Protein AF-A0AAU9KIB4-F1 (afdb_monomer)

Nearest PDB structures (foldseek):
  7nlg-assembly2_C-2  TM=7.609E-01  e=3.124E-01  Saccharomyces cerevisiae
  7nli-assembly1_B  TM=7.569E-01  e=7.162E-01  Saccharomyces cerevisiae
  1wfd-assembly1_A  TM=2.472E-01  e=8.630E+00  Mus musculus

pLDDT: mean 73.51, std 23.48, range [34.5, 97.62]

Structure (mmCIF, N/CA/C/O backbone):
data_AF-A0AAU9KIB4-F1
#
_entry.id   AF-A0AAU9KIB4-F1
#
loop_
_atom_site.group_PDB
_atom_site.id
_atom_site.type_symbol
_atom_site.label_atom_id
_atom_site.label_alt_id
_atom_site.label_comp_id
_atom_site.label_asym_id
_atom_site.label_entity_id
_atom_site.label_seq_id
_atom_site.pdbx_PDB_ins_code
_atom_site.Cartn_x
_atom_site.Cartn_y
_atom_site.Cartn_z
_atom_site.occupancy
_atom_site.B_iso_or_equiv
_atom_site.auth_seq_id
_atom_site.auth_comp_id
_atom_site.auth_asym_id
_atom_site.auth_atom_id
_atom_site.pdbx_PDB_model_num
ATOM 1 N N . MET A 1 1 ? -9.763 5.850 -7.135 1.00 80.50 1 MET A N 1
ATOM 2 C CA . MET A 1 1 ? -8.671 4.964 -7.581 1.00 80.50 1 MET A CA 1
ATOM 3 C C . MET A 1 1 ? -7.498 5.840 -7.975 1.00 80.50 1 MET A C 1
ATOM 5 O O . MET A 1 1 ? -7.718 7.029 -8.172 1.00 80.50 1 MET A O 1
ATOM 9 N N . MET A 1 2 ? -6.292 5.285 -7.977 1.00 90.31 2 MET A N 1
ATOM 10 C CA . MET A 1 2 ? -5.065 5.960 -8.397 1.00 90.31 2 MET A CA 1
ATOM 11 C C . MET A 1 2 ? -4.990 5.992 -9.928 1.00 90.31 2 MET A C 1
ATOM 13 O O . MET A 1 2 ? -5.272 4.969 -10.556 1.00 90.31 2 MET A O 1
ATOM 17 N N . ASP A 1 3 ? -4.593 7.115 -10.522 1.00 88.38 3 ASP A N 1
ATOM 18 C CA . ASP A 1 3 ? -4.413 7.250 -11.971 1.00 88.38 3 ASP A CA 1
ATOM 19 C C . ASP A 1 3 ? -2.975 6.904 -12.405 1.00 88.38 3 ASP A C 1
ATOM 21 O O . ASP A 1 3 ? -2.044 6.822 -11.599 1.00 88.38 3 ASP A O 1
ATOM 25 N N . GLU A 1 4 ? -2.777 6.658 -13.703 1.00 82.12 4 GLU A N 1
ATOM 26 C CA . GLU A 1 4 ? -1.448 6.363 -14.243 1.00 82.12 4 GLU A CA 1
ATOM 27 C C . GLU A 1 4 ? -0.529 7.591 -14.133 1.00 82.12 4 GLU A C 1
ATOM 29 O O . GLU A 1 4 ? -0.822 8.659 -14.669 1.00 82.12 4 GLU A O 1
ATOM 34 N N . GLY A 1 5 ? 0.608 7.424 -13.452 1.00 82.25 5 GLY A N 1
ATOM 35 C CA . GLY A 1 5 ? 1.578 8.496 -13.208 1.00 82.25 5 GLY A CA 1
ATOM 36 C C . GLY A 1 5 ? 1.407 9.220 -11.871 1.00 82.25 5 GLY A C 1
ATOM 37 O O . GLY A 1 5 ? 2.264 10.039 -11.533 1.00 82.25 5 GLY A O 1
ATOM 38 N N . ASP A 1 6 ? 0.369 8.895 -11.095 1.00 89.31 6 ASP A N 1
ATOM 39 C CA . ASP A 1 6 ? 0.255 9.355 -9.713 1.00 89.31 6 ASP A CA 1
ATOM 40 C C . ASP A 1 6 ? 1.434 8.851 -8.866 1.00 89.31 6 ASP A C 1
ATOM 42 O O . ASP A 1 6 ? 2.035 7.803 -9.125 1.00 89.31 6 ASP A O 1
ATOM 46 N N . ASP A 1 7 ? 1.765 9.591 -7.810 1.00 92.81 7 ASP A N 1
ATOM 47 C CA . ASP A 1 7 ? 2.782 9.147 -6.865 1.00 92.81 7 ASP A CA 1
ATOM 48 C C . ASP A 1 7 ? 2.208 8.087 -5.913 1.00 92.81 7 ASP A C 1
ATOM 50 O O . ASP A 1 7 ? 1.302 8.353 -5.118 1.00 92.81 7 ASP A O 1
ATOM 54 N N . VAL A 1 8 ? 2.768 6.876 -5.983 1.00 94.25 8 VAL A N 1
ATOM 55 C CA . VAL A 1 8 ? 2.343 5.731 -5.163 1.00 94.25 8 VAL A CA 1
ATOM 56 C C . VAL A 1 8 ? 2.412 6.047 -3.670 1.00 94.25 8 VAL A C 1
ATOM 58 O O . VAL A 1 8 ? 1.503 5.682 -2.926 1.00 94.25 8 VAL A O 1
ATOM 61 N N . LEU A 1 9 ? 3.464 6.735 -3.217 1.00 95.06 9 LEU A N 1
ATOM 62 C CA . LEU A 1 9 ? 3.636 7.056 -1.801 1.00 95.06 9 LEU A CA 1
ATOM 63 C C . LEU A 1 9 ? 2.564 8.046 -1.325 1.00 95.06 9 LEU A C 1
ATOM 65 O O . LEU A 1 9 ? 1.966 7.842 -0.269 1.00 95.06 9 LEU A O 1
ATOM 69 N N . ALA A 1 10 ? 2.277 9.085 -2.110 1.00 95.50 10 ALA A N 1
ATOM 70 C CA . ALA A 1 10 ? 1.194 10.021 -1.826 1.00 95.50 10 ALA A CA 1
ATOM 71 C C . ALA A 1 10 ? -0.170 9.316 -1.743 1.00 95.50 10 ALA A C 1
ATOM 73 O O . ALA A 1 10 ? -0.962 9.611 -0.846 1.00 95.50 10 ALA A O 1
ATOM 74 N N . HIS A 1 11 ? -0.433 8.357 -2.635 1.00 96.19 11 HIS A N 1
ATOM 75 C CA . HIS A 1 11 ? -1.673 7.579 -2.624 1.00 96.19 11 HIS A CA 1
ATOM 76 C C . HIS A 1 11 ? -1.792 6.662 -1.395 1.00 96.19 11 HIS A C 1
ATOM 78 O O . HIS A 1 11 ? -2.843 6.636 -0.751 1.00 96.19 11 HIS A O 1
ATOM 84 N N . ILE A 1 12 ? -0.708 5.981 -1.006 1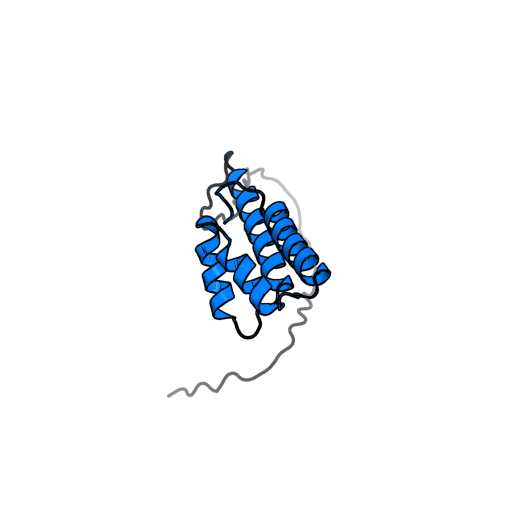.00 95.81 12 ILE A N 1
ATOM 85 C CA . ILE A 1 12 ? -0.651 5.174 0.227 1.00 95.81 12 ILE A CA 1
ATOM 86 C C . ILE A 1 12 ? -0.955 6.046 1.449 1.00 95.81 12 ILE A C 1
ATOM 88 O O . ILE A 1 12 ? -1.843 5.713 2.233 1.00 95.81 12 ILE A O 1
ATOM 92 N N . ASN A 1 13 ? -0.276 7.191 1.572 1.00 96.31 13 ASN A N 1
ATOM 93 C CA . ASN A 1 13 ? -0.488 8.117 2.684 1.00 96.31 13 ASN A CA 1
ATOM 94 C C . ASN A 1 13 ? -1.936 8.615 2.729 1.00 96.31 13 ASN A C 1
ATOM 96 O O . ASN A 1 13 ? -2.535 8.665 3.796 1.00 96.31 13 ASN A O 1
ATOM 100 N N . LYS A 1 14 ? -2.537 8.929 1.574 1.00 96.25 14 LYS A N 1
ATOM 101 C CA . LYS A 1 14 ? -3.945 9.342 1.500 1.00 96.25 14 LYS A CA 1
ATOM 102 C C . LYS A 1 14 ? -4.879 8.273 2.069 1.00 96.25 14 LYS A C 1
ATOM 104 O O . LYS A 1 14 ? -5.787 8.610 2.822 1.00 96.25 14 LYS A O 1
ATOM 109 N N . ILE A 1 15 ? -4.674 7.006 1.715 1.00 95.88 15 ILE A N 1
ATOM 110 C CA . ILE A 1 15 ? -5.492 5.896 2.222 1.00 95.88 15 ILE A CA 1
ATOM 111 C C . ILE A 1 15 ? -5.283 5.699 3.729 1.00 95.88 15 ILE A C 1
ATOM 113 O O . ILE A 1 15 ? -6.262 5.537 4.455 1.00 95.88 15 ILE A O 1
ATOM 117 N N . GLN A 1 16 ? -4.044 5.792 4.215 1.00 95.06 16 GLN A N 1
ATOM 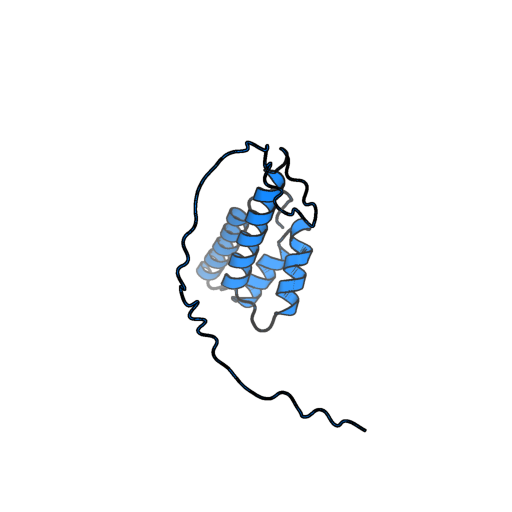118 C CA . GLN A 1 16 ? -3.740 5.709 5.647 1.00 95.06 16 GLN A CA 1
ATOM 119 C C . GLN A 1 16 ? -4.390 6.850 6.439 1.00 95.06 16 GLN A C 1
ATOM 121 O O . GLN A 1 16 ? -5.068 6.597 7.429 1.00 95.06 16 GLN A O 1
ATOM 126 N N . THR A 1 17 ? -4.287 8.092 5.963 1.00 96.75 17 THR A N 1
ATOM 127 C CA . THR A 1 17 ? -4.944 9.245 6.594 1.00 96.75 17 THR A CA 1
ATOM 128 C C . THR A 1 17 ? -6.466 9.095 6.624 1.00 96.75 17 THR A C 1
ATOM 130 O O . THR A 1 17 ? -7.099 9.495 7.597 1.00 96.75 17 THR A O 1
ATOM 133 N N . LEU A 1 18 ? -7.085 8.509 5.592 1.00 96.44 18 LEU A N 1
ATOM 134 C CA . LEU A 1 18 ? -8.523 8.221 5.620 1.00 96.44 18 LEU A CA 1
ATOM 135 C C . LEU A 1 18 ? -8.871 7.184 6.697 1.00 96.44 18 LEU A C 1
ATOM 137 O O . LEU A 1 18 ? -9.867 7.358 7.395 1.00 96.44 18 LEU A O 1
ATOM 141 N N . ALA A 1 19 ? -8.050 6.145 6.868 1.00 96.38 19 ALA A N 1
ATOM 142 C CA . ALA A 1 19 ? -8.235 5.170 7.941 1.00 96.38 19 ALA A CA 1
ATOM 143 C C . ALA A 1 19 ? -8.096 5.815 9.333 1.00 96.38 19 ALA A C 1
ATOM 145 O O . ALA A 1 19 ? -8.926 5.565 10.202 1.00 96.38 19 ALA A O 1
ATOM 146 N N . GLU A 1 20 ? -7.121 6.708 9.524 1.00 96.69 20 GLU A N 1
ATOM 147 C CA . GLU A 1 20 ? -6.949 7.479 10.768 1.00 96.69 20 GLU A CA 1
ATOM 148 C C . GLU A 1 20 ? -8.144 8.402 11.054 1.00 96.69 20 GLU A C 1
ATOM 150 O O . GLU A 1 20 ? -8.601 8.516 12.190 1.00 96.69 20 GLU A O 1
ATOM 155 N N . GLN A 1 21 ? -8.691 9.058 10.026 1.00 97.62 21 GLN A N 1
ATOM 156 C CA . GLN A 1 21 ? -9.887 9.895 10.171 1.00 97.62 21 GLN A CA 1
ATOM 157 C C . GLN A 1 21 ? -11.119 9.076 10.564 1.00 97.62 21 GLN A C 1
ATOM 159 O O . GLN A 1 21 ? -11.946 9.550 11.344 1.00 97.62 21 GLN A O 1
ATOM 164 N N . LEU A 1 22 ? -11.244 7.859 10.031 1.00 96.81 22 LEU A N 1
ATOM 165 C CA . LEU A 1 22 ? -12.311 6.928 10.383 1.00 96.81 22 LEU A CA 1
ATOM 166 C C . LEU A 1 22 ? -12.155 6.407 11.820 1.00 96.81 22 LEU A C 1
ATOM 168 O O . LEU A 1 22 ? -13.134 6.361 12.566 1.00 96.81 22 LEU A O 1
ATOM 172 N N . ASP A 1 23 ? -10.927 6.126 12.252 1.00 96.19 23 ASP A N 1
ATOM 173 C CA . ASP A 1 23 ? -10.626 5.793 13.647 1.00 96.19 23 ASP A CA 1
ATOM 174 C C . ASP A 1 23 ? -11.001 6.941 14.604 1.00 96.19 23 ASP A C 1
ATOM 176 O O . ASP A 1 23 ? -11.676 6.727 15.614 1.00 96.19 23 ASP A O 1
ATOM 180 N N . ALA A 1 24 ? -10.700 8.191 14.231 1.00 96.88 24 ALA A N 1
ATOM 181 C CA . ALA A 1 24 ? -11.036 9.375 15.027 1.00 96.88 24 ALA A CA 1
ATOM 182 C C . ALA A 1 24 ? -12.549 9.571 15.254 1.00 96.88 24 ALA A C 1
ATOM 184 O O . ALA A 1 24 ? -12.950 10.172 16.254 1.00 96.88 24 ALA A O 1
ATOM 185 N N . VAL A 1 25 ? -13.402 9.051 14.362 1.00 97.44 25 VAL A N 1
ATOM 186 C CA . VAL A 1 25 ? -14.870 9.052 14.518 1.00 97.44 25 VAL A CA 1
ATOM 187 C C . VAL A 1 25 ? -15.414 7.732 15.079 1.00 97.44 25 VAL A C 1
ATOM 189 O O . VAL A 1 25 ? -16.614 7.475 14.995 1.00 97.44 25 VAL A O 1
ATOM 192 N N . SER A 1 26 ? -14.551 6.913 15.696 1.00 93.88 26 SER A N 1
ATOM 193 C CA . SER A 1 26 ? -14.888 5.602 16.276 1.00 93.88 26 SER A CA 1
ATOM 194 C C . SER A 1 26 ? -15.412 4.583 15.255 1.00 93.88 26 SER A C 1
ATOM 196 O O . SER A 1 26 ? -16.222 3.719 15.593 1.00 93.88 26 SER A O 1
ATOM 198 N N . ALA A 1 27 ? -14.943 4.670 14.010 1.00 96.25 27 ALA A N 1
ATOM 199 C CA . ALA A 1 27 ? -15.231 3.725 12.936 1.00 96.25 27 ALA A CA 1
ATOM 200 C C . ALA A 1 27 ? -13.925 3.121 12.378 1.00 96.25 27 ALA 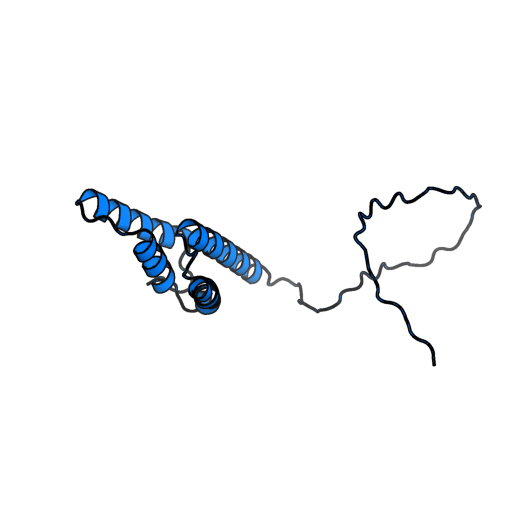A C 1
ATOM 202 O O . ALA A 1 27 ? -13.624 3.320 11.203 1.00 96.25 27 ALA A O 1
ATOM 203 N N . PRO A 1 28 ? -13.121 2.413 13.196 1.00 94.38 28 PRO A N 1
ATOM 204 C CA . PRO A 1 28 ? -11.828 1.894 12.761 1.00 94.38 28 PRO A CA 1
ATOM 205 C C . PRO A 1 28 ? -11.975 0.931 11.579 1.00 94.38 28 PRO A C 1
ATOM 207 O O . PRO A 1 28 ? -12.883 0.098 11.542 1.00 94.38 28 PRO A O 1
ATOM 210 N N . VAL A 1 29 ? -11.046 1.032 10.630 1.00 95.88 29 VAL A N 1
ATOM 211 C CA . VAL A 1 29 ? -10.926 0.100 9.502 1.00 95.88 29 VAL A CA 1
ATOM 212 C C . VAL A 1 29 ? -10.023 -1.052 9.930 1.00 95.88 29 VAL A C 1
ATOM 214 O O . VAL A 1 29 ? -8.975 -0.819 10.534 1.00 95.88 29 VAL A O 1
ATOM 217 N N . SER A 1 30 ? -10.424 -2.292 9.643 1.00 94.56 30 SER A N 1
ATOM 218 C CA . SER A 1 30 ? -9.571 -3.448 9.924 1.00 94.56 30 SER A CA 1
ATOM 219 C C . SER A 1 30 ? -8.313 -3.416 9.048 1.00 94.56 30 SER A C 1
ATOM 221 O O . SER A 1 30 ? -8.316 -2.839 7.959 1.00 94.56 30 SER A O 1
ATOM 223 N N . GLU A 1 31 ? -7.221 -4.026 9.513 1.00 92.44 31 GLU A N 1
ATOM 224 C CA . GLU A 1 31 ? -5.982 -4.074 8.728 1.00 92.44 31 GLU A CA 1
ATOM 225 C C . GLU A 1 31 ? -6.195 -4.789 7.383 1.00 92.44 31 GLU A C 1
ATOM 227 O O . GLU A 1 31 ? -5.729 -4.308 6.349 1.00 92.44 31 GLU A O 1
ATOM 232 N N . ASP A 1 32 ? -6.962 -5.880 7.389 1.00 92.31 32 ASP A N 1
ATOM 233 C CA . ASP A 1 32 ? -7.299 -6.650 6.191 1.00 92.31 32 ASP A CA 1
ATOM 234 C C . ASP A 1 32 ? -8.094 -5.796 5.196 1.00 92.31 32 ASP A C 1
ATOM 236 O O . ASP A 1 32 ? -7.736 -5.710 4.020 1.00 92.31 32 ASP A O 1
ATOM 240 N N . ASP A 1 33 ? -9.129 -5.090 5.666 1.00 93.19 33 ASP A N 1
ATOM 241 C CA . ASP A 1 33 ? -9.935 -4.207 4.817 1.00 93.19 33 ASP A CA 1
ATOM 242 C C . ASP A 1 33 ? -9.103 -3.050 4.262 1.00 93.19 33 ASP A C 1
ATOM 244 O O . ASP A 1 33 ? -9.303 -2.631 3.119 1.00 93.19 33 ASP A O 1
ATOM 248 N N . LEU A 1 34 ? -8.149 -2.534 5.041 1.00 94.44 34 LEU A N 1
ATOM 249 C CA . LEU A 1 34 ? -7.239 -1.484 4.596 1.00 94.44 34 LEU A CA 1
ATOM 250 C C . LEU A 1 34 ? -6.287 -1.996 3.510 1.00 94.44 34 LEU A C 1
ATOM 252 O O . LEU A 1 34 ? -6.099 -1.321 2.495 1.00 94.44 34 LEU A O 1
ATOM 256 N N . ALA A 1 35 ? -5.732 -3.198 3.678 1.00 93.31 35 ALA A N 1
ATOM 257 C CA . ALA A 1 35 ? -4.885 -3.846 2.684 1.00 93.31 35 ALA A CA 1
ATOM 258 C C . ALA A 1 35 ? -5.658 -4.137 1.387 1.00 93.31 35 ALA A C 1
ATOM 260 O O . ALA A 1 35 ? -5.172 -3.821 0.297 1.00 93.31 35 ALA A O 1
ATOM 261 N N . ILE A 1 36 ? -6.883 -4.661 1.494 1.00 92.69 36 ILE A N 1
ATOM 262 C CA . ILE A 1 36 ? -7.779 -4.914 0.356 1.00 92.69 36 ILE A CA 1
ATOM 263 C C . ILE A 1 36 ? -8.138 -3.600 -0.345 1.00 92.69 36 ILE A C 1
ATOM 265 O O . ILE A 1 36 ? -8.051 -3.507 -1.571 1.00 92.69 36 ILE A O 1
ATOM 269 N N . THR A 1 37 ? -8.484 -2.560 0.419 1.00 94.19 37 THR A N 1
ATOM 270 C CA . THR A 1 37 ? -8.789 -1.223 -0.112 1.00 94.19 37 THR A CA 1
ATOM 271 C C . THR A 1 37 ? -7.589 -0.649 -0.856 1.00 94.19 37 THR A C 1
ATOM 273 O O . THR A 1 37 ? -7.740 -0.124 -1.960 1.00 94.19 37 THR A O 1
ATOM 276 N N . LEU A 1 38 ? -6.387 -0.781 -0.291 1.00 94.50 38 LEU A N 1
ATOM 277 C CA . LEU A 1 38 ? -5.160 -0.321 -0.925 1.00 94.50 38 LEU A CA 1
ATOM 278 C C . LEU A 1 38 ? -4.910 -1.067 -2.239 1.00 94.50 38 LEU A C 1
ATOM 280 O O . LEU A 1 38 ? -4.747 -0.407 -3.262 1.00 94.50 38 LEU A O 1
ATOM 284 N N . LEU A 1 39 ? -4.967 -2.402 -2.256 1.00 93.62 39 LEU A N 1
ATOM 285 C CA . LEU A 1 39 ? -4.785 -3.199 -3.476 1.00 93.62 39 LEU A CA 1
ATOM 286 C C . LEU A 1 39 ? -5.832 -2.890 -4.553 1.00 93.62 39 LEU A C 1
ATOM 288 O O . LEU A 1 39 ? -5.474 -2.694 -5.712 1.00 93.62 39 LEU A O 1
ATOM 292 N N . GLY A 1 40 ? -7.108 -2.795 -4.173 1.00 93.12 40 GLY A N 1
ATOM 293 C CA . GLY A 1 40 ? -8.208 -2.497 -5.094 1.00 93.12 40 GLY A CA 1
ATOM 294 C C . GLY A 1 40 ? -8.215 -1.058 -5.614 1.00 93.12 40 GLY A C 1
ATOM 295 O O . GLY A 1 40 ? -8.893 -0.751 -6.590 1.00 93.12 40 GLY A O 1
ATOM 296 N N . SER A 1 41 ? -7.463 -0.159 -4.977 1.00 94.56 41 SER A N 1
ATOM 297 C CA . SER A 1 41 ? -7.363 1.241 -5.389 1.00 94.56 41 SER A CA 1
ATOM 298 C C . SER A 1 41 ? -6.271 1.517 -6.427 1.00 94.56 41 SER A C 1
ATOM 300 O O . SER A 1 41 ? -6.249 2.625 -6.971 1.00 94.56 41 SER A O 1
ATOM 302 N N . LEU A 1 42 ? -5.381 0.551 -6.678 1.00 93.69 42 LEU A N 1
ATOM 303 C CA . LEU A 1 42 ? -4.266 0.674 -7.616 1.00 93.69 42 LEU A CA 1
ATOM 304 C C . LEU A 1 42 ? -4.742 0.647 -9.072 1.00 93.69 42 LEU A C 1
ATOM 306 O O . LEU A 1 42 ? -5.743 0.015 -9.406 1.00 93.69 42 LEU A O 1
ATOM 310 N N . SER A 1 43 ? -3.983 1.297 -9.950 1.00 91.81 43 SER A N 1
ATOM 311 C CA . SER A 1 43 ? -4.233 1.313 -11.393 1.00 91.81 43 SER A CA 1
ATOM 312 C C . SER A 1 43 ? -3.650 0.086 -12.110 1.00 91.81 43 SER A C 1
ATOM 314 O O . SER A 1 43 ? -2.816 -0.656 -11.576 1.00 91.81 43 SER A O 1
ATOM 316 N N . ASP A 1 44 ? -4.045 -0.085 -13.374 1.00 90.75 44 ASP A N 1
ATOM 317 C CA . ASP A 1 44 ? -3.683 -1.212 -14.244 1.00 90.75 44 ASP A CA 1
ATOM 318 C C . ASP A 1 44 ? -2.192 -1.602 -14.305 1.00 90.75 44 ASP A C 1
ATOM 320 O O . ASP A 1 44 ? -1.895 -2.801 -14.377 1.00 90.75 44 ASP A O 1
ATOM 324 N N . PRO A 1 45 ? -1.214 -0.678 -14.216 1.00 88.56 45 PRO A N 1
ATOM 325 C CA . PRO A 1 45 ? 0.193 -1.055 -14.222 1.00 88.56 45 PRO A CA 1
ATOM 326 C C . PRO A 1 45 ? 0.548 -2.045 -13.100 1.00 88.56 45 PRO A C 1
ATOM 328 O O . PRO A 1 45 ? 1.445 -2.875 -13.278 1.00 88.56 45 PRO A O 1
ATOM 331 N N . TYR A 1 46 ? -0.148 -2.008 -11.963 1.00 93.00 46 TYR A N 1
ATOM 332 C CA . TYR A 1 46 ? 0.149 -2.830 -10.790 1.00 93.00 46 TYR A CA 1
ATOM 333 C C . TYR A 1 46 ? -0.623 -4.159 -10.751 1.00 93.00 46 TYR A C 1
ATOM 335 O O . TYR A 1 46 ? -0.435 -4.922 -9.809 1.00 93.00 46 TYR A O 1
ATOM 343 N N . GLN A 1 47 ? -1.407 -4.505 -11.781 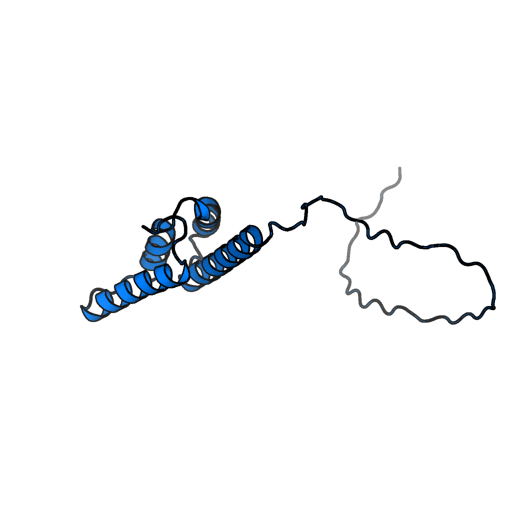1.00 93.12 47 GLN A N 1
ATOM 344 C CA . GLN A 1 47 ? -2.241 -5.722 -11.804 1.00 93.12 47 GLN A CA 1
ATOM 345 C C . GLN A 1 47 ? -1.467 -7.008 -11.497 1.00 93.12 47 GLN A C 1
ATOM 347 O O . GLN A 1 47 ? -1.911 -7.829 -10.700 1.00 93.12 47 GLN A O 1
ATOM 352 N N . PHE A 1 48 ? -0.262 -7.161 -12.053 1.00 92.75 48 PHE A N 1
ATOM 353 C CA . PHE A 1 48 ? 0.577 -8.323 -11.748 1.00 92.75 48 PHE A CA 1
ATOM 354 C C . PHE A 1 48 ? 0.945 -8.404 -10.259 1.00 92.75 48 PHE A C 1
ATOM 356 O O . PHE A 1 48 ? 0.938 -9.485 -9.672 1.00 92.75 48 PHE A O 1
ATOM 363 N N . LEU A 1 49 ? 1.252 -7.261 -9.637 1.00 93.19 49 LEU A N 1
ATOM 364 C CA . LEU A 1 49 ? 1.545 -7.204 -8.210 1.00 93.19 49 LEU A CA 1
ATOM 365 C C . LEU A 1 49 ? 0.304 -7.570 -7.387 1.00 93.19 49 LEU A C 1
ATOM 367 O O . LEU A 1 49 ? 0.429 -8.354 -6.447 1.00 93.19 49 LEU A O 1
ATOM 371 N N . ILE A 1 50 ? -0.870 -7.061 -7.775 1.00 93.62 50 ILE A N 1
ATOM 372 C CA . ILE A 1 50 ? -2.153 -7.392 -7.143 1.00 93.62 50 ILE A CA 1
ATOM 373 C C . ILE A 1 50 ? -2.369 -8.907 -7.175 1.00 93.62 50 ILE A C 1
ATOM 375 O O . ILE A 1 50 ? -2.521 -9.504 -6.119 1.00 93.62 50 ILE A O 1
ATOM 379 N N . THR A 1 51 ? -2.269 -9.557 -8.340 1.00 93.81 51 THR A N 1
ATOM 380 C CA . THR A 1 51 ? -2.452 -11.017 -8.463 1.00 93.81 51 THR A CA 1
ATOM 381 C C . THR A 1 51 ? -1.495 -11.815 -7.572 1.00 93.81 51 THR A C 1
ATOM 383 O O . THR A 1 51 ? -1.888 -12.796 -6.941 1.00 93.81 51 THR A O 1
ATOM 386 N N . VAL A 1 52 ? -0.221 -11.413 -7.504 1.00 93.12 52 VAL A N 1
ATOM 387 C CA . VAL A 1 52 ? 0.777 -12.106 -6.674 1.00 93.12 52 VAL A CA 1
ATOM 388 C C . VAL A 1 52 ? 0.465 -11.955 -5.186 1.00 93.12 52 VAL A C 1
ATOM 390 O O . VAL A 1 52 ? 0.646 -12.912 -4.432 1.00 93.12 52 VAL A O 1
ATOM 393 N N . LEU A 1 53 ? 0.026 -10.775 -4.755 1.00 92.81 53 LEU A N 1
ATOM 394 C CA . LEU A 1 53 ? -0.326 -10.521 -3.360 1.00 92.81 53 LEU A CA 1
ATOM 395 C C . LEU A 1 53 ? -1.640 -11.202 -2.971 1.00 92.81 53 LEU A C 1
ATOM 397 O O . LEU A 1 53 ? -1.696 -11.822 -1.914 1.00 92.81 53 LEU A O 1
ATOM 401 N N . ASP A 1 54 ? -2.630 -11.189 -3.859 1.00 89.81 54 ASP A N 1
ATOM 402 C CA . ASP A 1 54 ? 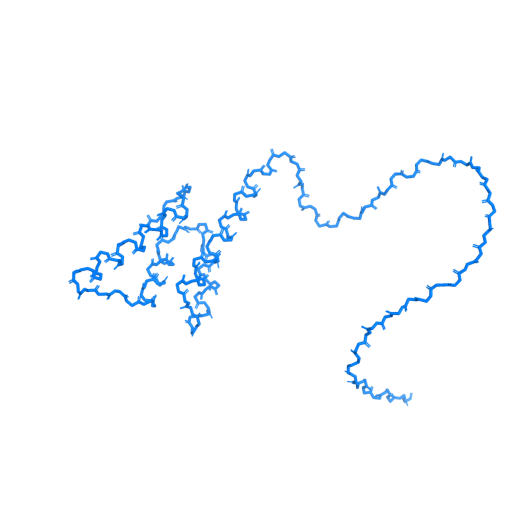-3.929 -11.840 -3.673 1.00 89.81 54 ASP A CA 1
ATOM 403 C C . ASP A 1 54 ? -3.784 -13.365 -3.519 1.00 89.81 54 ASP A C 1
ATOM 405 O O . ASP A 1 54 ? -4.399 -13.985 -2.656 1.00 89.81 54 ASP A O 1
ATOM 409 N N . SER A 1 55 ? -2.836 -13.979 -4.242 1.00 90.00 55 SER A N 1
ATOM 410 C CA . SER A 1 55 ? -2.504 -15.405 -4.071 1.00 90.00 55 SER A CA 1
ATOM 411 C C . SER A 1 55 ? -1.935 -15.774 -2.690 1.00 90.00 55 SER A C 1
ATOM 413 O O . SER A 1 55 ? -1.785 -16.957 -2.383 1.00 90.00 55 SER A O 1
ATOM 415 N N . ARG A 1 56 ? -1.582 -14.778 -1.865 1.00 85.25 56 ARG A N 1
ATOM 416 C CA . ARG A 1 56 ? -1.005 -14.929 -0.519 1.00 85.25 56 ARG A CA 1
ATOM 417 C C . ARG A 1 56 ? -1.918 -14.359 0.572 1.00 85.25 56 ARG A C 1
ATOM 419 O O . ARG A 1 56 ? -1.405 -13.973 1.625 1.00 85.25 56 ARG A O 1
ATOM 426 N N . ALA A 1 57 ? -3.228 -14.308 0.315 1.00 73.81 57 ALA A N 1
ATOM 427 C CA . ALA A 1 57 ? -4.235 -13.683 1.176 1.00 73.81 57 ALA A CA 1
ATOM 428 C C . ALA A 1 57 ? -4.094 -14.038 2.670 1.00 73.81 57 ALA A C 1
ATOM 430 O O . ALA A 1 57 ? -4.186 -13.152 3.509 1.00 73.81 57 ALA A O 1
ATOM 431 N N . ASP A 1 58 ? -3.744 -15.285 3.004 1.00 80.44 58 ASP A N 1
ATOM 432 C CA . ASP A 1 58 ? -3.600 -15.763 4.392 1.00 80.44 58 ASP A CA 1
ATOM 433 C C . ASP A 1 58 ? -2.498 -15.056 5.215 1.00 80.44 58 ASP A C 1
ATOM 435 O O . ASP A 1 58 ? -2.421 -15.218 6.431 1.00 80.44 58 ASP A O 1
ATOM 439 N N . THR A 1 59 ? -1.597 -14.313 4.564 1.00 82.12 59 THR A N 1
ATOM 440 C CA . THR A 1 59 ? -0.457 -13.618 5.199 1.00 82.12 59 THR A CA 1
ATOM 441 C C . THR A 1 59 ? -0.348 -12.155 4.769 1.00 82.12 59 THR A C 1
ATOM 443 O O . THR A 1 59 ? 0.714 -11.537 4.891 1.00 82.12 59 THR A O 1
ATOM 446 N N . LEU A 1 60 ? -1.420 -11.612 4.193 1.00 87.06 60 LEU A N 1
ATOM 447 C CA . LEU A 1 60 ? -1.423 -10.277 3.623 1.00 87.06 60 LEU A CA 1
ATOM 448 C C . LEU A 1 60 ? -1.539 -9.225 4.732 1.00 87.06 60 LEU A C 1
ATOM 450 O O . LEU A 1 60 ? -2.602 -9.043 5.304 1.00 87.06 60 LEU A O 1
ATOM 454 N N . THR A 1 61 ? -0.450 -8.510 5.008 1.00 90.88 61 THR A N 1
ATOM 455 C CA . THR A 1 61 ? -0.444 -7.377 5.947 1.00 90.88 61 THR A CA 1
ATOM 456 C C . THR A 1 61 ? -0.320 -6.050 5.212 1.00 90.88 61 THR A C 1
ATOM 458 O O . THR A 1 61 ? 0.239 -5.979 4.107 1.00 90.88 61 THR A O 1
ATOM 461 N N . CYS A 1 62 ? -0.779 -4.967 5.842 1.00 91.50 62 CYS A N 1
ATOM 462 C CA . CYS A 1 62 ? -0.690 -3.631 5.248 1.00 91.50 62 CYS A CA 1
ATOM 463 C C . CYS A 1 62 ? 0.771 -3.209 5.006 1.00 91.50 62 CYS A C 1
ATOM 465 O O . CYS A 1 62 ? 1.093 -2.555 4.008 1.00 91.50 62 CYS A O 1
ATOM 467 N N . GLU A 1 63 ? 1.674 -3.636 5.890 1.00 93.56 63 GLU A N 1
ATOM 468 C CA . GLU A 1 63 ? 3.118 -3.431 5.767 1.00 93.56 63 GLU A CA 1
ATOM 469 C C . GLU A 1 63 ? 3.695 -4.132 4.526 1.00 93.56 63 GLU A C 1
ATOM 471 O O . GLU A 1 63 ? 4.420 -3.514 3.739 1.00 93.56 63 GLU A O 1
ATOM 476 N N . LEU A 1 64 ? 3.344 -5.407 4.307 1.00 93.06 64 LEU A N 1
ATOM 477 C CA . LEU A 1 64 ? 3.816 -6.176 3.154 1.00 93.06 64 LEU A CA 1
ATOM 478 C C . LEU A 1 64 ? 3.352 -5.543 1.840 1.00 93.06 64 LEU A C 1
ATOM 480 O O . LEU A 1 64 ? 4.152 -5.403 0.909 1.00 93.06 64 LEU A O 1
ATOM 484 N N . VAL A 1 65 ? 2.076 -5.151 1.772 1.00 94.12 65 VAL A N 1
ATOM 485 C CA . VAL A 1 65 ? 1.486 -4.482 0.605 1.00 94.12 65 VAL A CA 1
ATOM 486 C C . VAL A 1 65 ? 2.249 -3.195 0.300 1.00 94.12 65 VAL A C 1
ATOM 488 O O . VAL A 1 65 ? 2.740 -3.024 -0.816 1.00 94.12 65 VAL A O 1
ATOM 491 N N . THR A 1 66 ? 2.441 -2.343 1.310 1.00 94.56 66 THR A N 1
ATOM 492 C CA . THR A 1 66 ? 3.166 -1.068 1.198 1.00 94.56 66 THR A CA 1
ATOM 493 C C . THR A 1 66 ? 4.602 -1.271 0.711 1.00 94.56 66 THR A C 1
ATOM 495 O O . THR A 1 66 ? 5.028 -0.649 -0.263 1.00 94.56 66 THR A O 1
ATOM 498 N N . SER A 1 67 ? 5.348 -2.188 1.335 1.00 94.88 67 SER A N 1
ATOM 499 C CA . SER A 1 67 ? 6.735 -2.494 0.966 1.00 94.88 67 SER A CA 1
ATOM 500 C C . SER A 1 67 ? 6.857 -2.947 -0.492 1.00 94.88 67 SER A C 1
ATOM 502 O O . SER A 1 67 ? 7.716 -2.473 -1.243 1.00 94.88 67 SER A O 1
ATOM 504 N N . ARG A 1 68 ? 5.968 -3.847 -0.921 1.00 94.38 68 ARG A N 1
ATOM 505 C CA . ARG A 1 68 ? 5.964 -4.381 -2.284 1.00 94.38 68 ARG A CA 1
ATOM 506 C C . ARG A 1 68 ? 5.572 -3.339 -3.324 1.00 94.38 68 ARG A C 1
ATOM 508 O O . ARG A 1 68 ? 6.178 -3.320 -4.394 1.00 94.38 68 ARG A O 1
ATOM 515 N N . LEU A 1 69 ? 4.614 -2.475 -3.002 1.00 94.50 69 LEU A N 1
ATOM 516 C CA . LEU A 1 69 ? 4.204 -1.351 -3.843 1.00 94.50 69 LEU A CA 1
ATOM 517 C C . LEU A 1 69 ? 5.348 -0.373 -4.085 1.00 94.50 69 LEU A C 1
ATOM 519 O O . LEU A 1 69 ? 5.651 -0.069 -5.235 1.00 94.50 69 LEU A O 1
ATOM 523 N N . LEU A 1 70 ? 6.023 0.067 -3.021 1.00 94.62 70 LEU A N 1
ATOM 524 C CA . LEU A 1 70 ? 7.138 1.010 -3.126 1.00 94.62 70 LEU A CA 1
ATOM 525 C C . LEU A 1 70 ? 8.319 0.418 -3.903 1.00 94.62 70 LEU A C 1
ATOM 527 O O . LEU A 1 70 ? 8.931 1.098 -4.724 1.00 94.62 70 LEU A O 1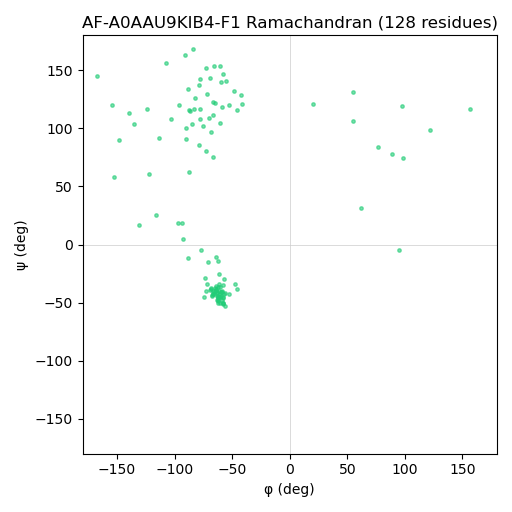
ATOM 531 N N . HIS A 1 71 ? 8.616 -0.866 -3.689 1.00 93.94 71 HIS A N 1
ATOM 532 C CA . HIS A 1 71 ? 9.645 -1.563 -4.458 1.00 93.94 71 HIS A CA 1
ATOM 533 C C . HIS A 1 71 ? 9.295 -1.628 -5.953 1.00 93.94 71 HIS A C 1
ATOM 535 O O . HIS A 1 71 ? 10.145 -1.402 -6.814 1.00 93.94 71 HIS A O 1
ATOM 541 N N . GLU A 1 72 ? 8.045 -1.951 -6.277 1.00 93.19 72 GLU A N 1
ATOM 542 C CA . GLU A 1 72 ? 7.582 -2.041 -7.658 1.00 93.19 72 GLU A CA 1
ATOM 543 C C . GLU A 1 72 ? 7.548 -0.667 -8.347 1.00 93.19 72 GLU A C 1
ATOM 545 O O . GLU A 1 72 ? 7.913 -0.570 -9.519 1.00 93.19 72 GLU A O 1
ATOM 550 N N . ASP A 1 73 ? 7.172 0.389 -7.623 1.00 92.69 73 ASP A N 1
ATOM 551 C CA . ASP A 1 73 ? 7.210 1.778 -8.088 1.00 92.69 73 ASP A CA 1
ATOM 552 C C . ASP A 1 73 ? 8.637 2.238 -8.413 1.00 92.69 73 ASP A C 1
ATOM 554 O O . ASP A 1 73 ? 8.905 2.725 -9.514 1.00 92.69 73 ASP A O 1
ATOM 558 N N . LEU 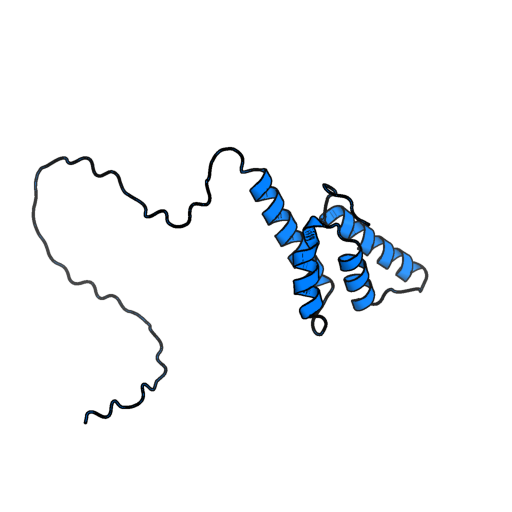A 1 74 ? 9.586 1.989 -7.503 1.00 91.94 74 LEU A N 1
ATOM 559 C CA . LEU A 1 74 ? 10.999 2.300 -7.722 1.00 91.94 74 LEU A CA 1
ATOM 560 C C . LEU A 1 74 ? 11.544 1.568 -8.957 1.00 91.94 74 LEU A C 1
ATOM 562 O O . LEU A 1 74 ? 12.128 2.196 -9.840 1.00 91.94 74 LEU A O 1
ATOM 566 N N . LYS A 1 75 ? 11.267 0.262 -9.075 1.00 90.94 75 LYS A N 1
ATOM 567 C CA . LYS A 1 75 ? 11.678 -0.561 -10.225 1.00 90.94 75 LYS A CA 1
ATOM 568 C C . LYS A 1 75 ? 11.144 -0.009 -11.551 1.00 90.94 75 LYS A C 1
ATOM 570 O O . LYS A 1 75 ? 11.799 -0.142 -12.586 1.00 90.94 75 LYS A O 1
ATOM 575 N N . ARG A 1 76 ? 9.940 0.571 -11.563 1.00 86.19 76 ARG A N 1
ATOM 576 C CA . ARG A 1 76 ? 9.355 1.197 -12.763 1.00 86.19 76 ARG A CA 1
ATOM 577 C C . ARG A 1 76 ? 10.009 2.534 -13.071 1.00 86.19 76 ARG A C 1
ATOM 579 O O . ARG A 1 76 ? 10.374 2.765 -14.221 1.00 86.19 76 ARG A O 1
ATOM 586 N N . LYS A 1 77 ? 10.214 3.378 -12.058 1.00 85.38 77 LYS A N 1
ATOM 587 C CA . LYS A 1 77 ? 10.889 4.677 -12.201 1.00 85.38 77 LYS A CA 1
ATOM 588 C C . LYS A 1 77 ? 12.314 4.513 -12.752 1.00 85.38 77 LYS A C 1
ATOM 590 O O . LYS A 1 77 ? 12.705 5.250 -13.656 1.00 85.38 77 LYS A O 1
ATOM 595 N N . GLU A 1 78 ? 13.048 3.493 -12.309 1.00 82.81 78 GLU A N 1
ATOM 596 C CA . GLU A 1 78 ? 14.383 3.158 -12.835 1.00 82.81 78 GLU A CA 1
ATOM 597 C C . GLU A 1 78 ? 14.364 2.725 -14.311 1.00 82.81 78 GLU A C 1
ATOM 599 O O . GLU A 1 78 ? 15.242 3.107 -15.084 1.00 82.81 78 GLU A O 1
ATOM 604 N N . GLN A 1 79 ? 13.346 1.972 -14.738 1.00 69.69 79 GLN A N 1
ATOM 605 C CA . GLN A 1 79 ? 13.205 1.538 -16.133 1.00 69.69 79 GLN A CA 1
ATOM 606 C C . GLN A 1 79 ? 12.813 2.687 -17.074 1.00 69.69 79 GLN A C 1
ATOM 608 O O . GLN A 1 79 ? 13.271 2.727 -18.216 1.00 69.69 79 GLN A O 1
ATOM 613 N N . VAL A 1 80 ? 12.012 3.646 -16.598 1.00 59.12 80 VAL A N 1
ATOM 614 C CA . VAL A 1 80 ? 11.606 4.834 -17.373 1.00 59.12 80 VAL A CA 1
ATOM 615 C C . VAL A 1 80 ? 12.759 5.844 -17.512 1.00 59.12 80 VAL A C 1
ATOM 617 O O . VAL A 1 80 ? 12.872 6.508 -18.541 1.00 59.12 80 VAL A O 1
ATOM 620 N N . GLY A 1 81 ? 13.683 5.903 -16.545 1.00 52.28 81 GLY A N 1
ATOM 621 C CA . GLY A 1 81 ? 14.914 6.707 -16.623 1.00 52.28 81 GLY A CA 1
ATOM 622 C C . GLY A 1 81 ? 16.029 6.118 -17.505 1.00 52.28 81 GLY A C 1
ATOM 623 O O . GLY A 1 81 ? 17.059 6.758 -17.709 1.00 52.28 81 GLY A O 1
ATOM 624 N N . GLY A 1 82 ? 15.836 4.909 -18.042 1.00 48.25 82 GLY A N 1
ATOM 625 C CA . GLY A 1 82 ? 16.837 4.133 -18.779 1.00 48.25 82 GLY A CA 1
ATOM 626 C C . GLY A 1 82 ? 16.840 4.299 -20.303 1.00 48.25 82 GLY A C 1
ATOM 627 O O . GLY A 1 82 ? 17.415 3.458 -20.996 1.00 48.25 82 GLY A O 1
ATOM 628 N N . VAL A 1 83 ? 16.245 5.356 -20.870 1.00 51.41 83 VAL A N 1
ATOM 629 C CA . VAL A 1 83 ? 16.371 5.658 -22.314 1.00 51.41 83 VAL A CA 1
ATOM 630 C C . VAL A 1 83 ? 17.609 6.521 -22.580 1.00 51.41 83 VAL A C 1
ATOM 632 O O . VAL A 1 83 ? 17.546 7.640 -23.073 1.00 51.41 83 VAL A O 1
ATOM 635 N N . ALA A 1 84 ? 18.765 5.944 -22.265 1.00 53.19 84 ALA A N 1
ATOM 636 C CA . ALA A 1 84 ? 20.019 6.153 -22.984 1.00 53.19 84 ALA A CA 1
ATOM 637 C C . ALA A 1 84 ? 20.902 4.904 -22.820 1.00 53.19 84 ALA A C 1
ATOM 639 O O . ALA A 1 84 ? 22.029 4.960 -22.345 1.00 53.19 84 ALA A O 1
ATOM 640 N N . GLY A 1 85 ? 20.360 3.758 -23.240 1.00 49.03 85 GLY A N 1
ATOM 641 C CA . GLY A 1 85 ? 21.159 2.629 -23.703 1.00 49.03 85 GLY A CA 1
ATOM 642 C C . GLY A 1 85 ? 21.614 1.629 -22.648 1.00 49.03 85 GLY A C 1
ATOM 643 O O . GLY A 1 85 ? 22.802 1.524 -22.388 1.00 49.03 85 GLY A O 1
ATOM 644 N N . VAL A 1 86 ? 20.719 0.744 -22.212 1.00 45.16 86 VAL A N 1
ATOM 645 C CA . VAL A 1 86 ? 21.099 -0.658 -21.988 1.00 45.16 86 VAL A CA 1
ATOM 646 C C . VAL A 1 86 ? 20.005 -1.536 -22.572 1.00 45.16 86 VAL A C 1
ATOM 648 O O . VAL A 1 86 ? 18.923 -1.696 -22.015 1.00 45.16 86 VAL A O 1
ATOM 651 N N . LYS A 1 87 ? 20.295 -2.114 -23.740 1.00 43.81 87 LYS A N 1
ATOM 652 C CA . LYS A 1 87 ? 19.549 -3.264 -24.240 1.00 43.81 87 LYS A CA 1
ATOM 653 C C . LYS A 1 87 ? 19.682 -4.361 -23.189 1.00 43.81 87 LYS A C 1
ATOM 655 O O . LYS A 1 87 ? 20.792 -4.829 -22.944 1.00 43.81 87 LYS A O 1
ATOM 660 N N . HIS A 1 88 ? 18.567 -4.792 -22.611 1.00 45.78 88 HIS A N 1
ATOM 661 C CA . HIS A 1 88 ? 18.485 -6.066 -21.906 1.00 45.78 88 HIS A CA 1
ATOM 662 C C . HIS A 1 88 ? 18.659 -7.193 -22.942 1.00 45.78 88 HIS A C 1
ATOM 664 O O . HIS A 1 88 ? 17.707 -7.821 -23.395 1.00 45.78 88 HIS A O 1
ATOM 670 N N . SER A 1 89 ? 19.896 -7.409 -23.392 1.00 42.81 89 SER A N 1
ATOM 671 C CA . SER A 1 89 ? 20.296 -8.652 -24.033 1.00 42.81 89 SER A CA 1
ATOM 672 C C . SER A 1 89 ? 20.634 -9.632 -22.920 1.00 42.81 89 SER A C 1
ATOM 674 O O . SER A 1 89 ? 21.591 -9.421 -22.172 1.00 42.81 89 SER A O 1
ATOM 676 N N . GLN A 1 90 ? 19.866 -10.715 -22.833 1.00 50.81 90 GLN A N 1
ATOM 677 C CA . GLN A 1 90 ? 20.366 -11.965 -22.277 1.00 50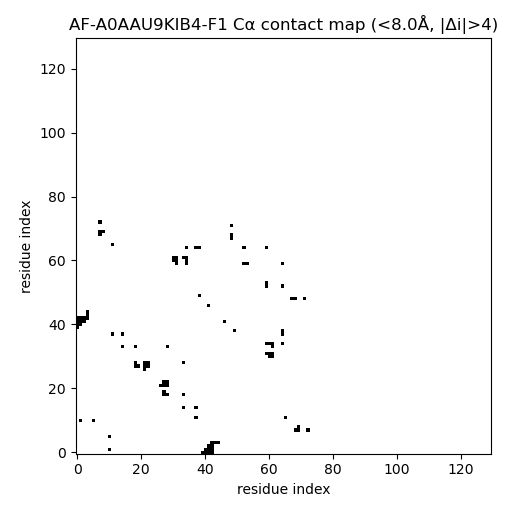.81 90 GLN A CA 1
ATOM 678 C C . GLN A 1 90 ? 21.783 -12.225 -22.812 1.00 50.81 90 GLN A C 1
ATOM 680 O O . GLN A 1 90 ? 22.014 -12.163 -24.018 1.00 50.81 90 GLN A O 1
ATOM 685 N N . GLY A 1 91 ? 22.716 -12.494 -21.898 1.00 54.34 91 GLY A N 1
ATOM 686 C CA . GLY A 1 91 ? 24.080 -12.913 -22.209 1.00 54.34 91 GLY A CA 1
ATOM 687 C C . GLY A 1 91 ? 25.008 -11.794 -22.685 1.00 54.34 91 GLY A C 1
ATOM 688 O O . GLY A 1 91 ? 25.268 -11.666 -23.876 1.00 54.34 91 GLY A O 1
ATOM 689 N N . GLN A 1 92 ? 25.606 -11.051 -21.752 1.00 45.03 92 GLN A N 1
ATOM 690 C CA . GLN A 1 92 ? 26.858 -10.339 -22.025 1.00 45.03 92 GLN A CA 1
ATOM 691 C C . GLN A 1 92 ? 27.982 -10.944 -21.186 1.00 45.03 92 GLN A C 1
ATOM 693 O O . GLN A 1 92 ? 28.235 -10.576 -20.043 1.00 45.03 92 GLN A O 1
ATOM 698 N N . THR A 1 93 ? 28.660 -11.917 -21.788 1.00 43.97 93 THR A N 1
ATOM 699 C CA . THR A 1 93 ? 30.060 -12.225 -21.505 1.00 43.97 93 THR A CA 1
ATOM 700 C C . THR A 1 93 ? 30.888 -10.949 -21.639 1.00 43.97 93 THR A C 1
ATOM 702 O O . THR A 1 93 ? 30.948 -10.365 -22.722 1.00 43.97 93 THR A O 1
ATOM 705 N N . PHE A 1 94 ? 31.551 -10.535 -20.560 1.00 47.97 94 PHE A N 1
ATOM 706 C CA . PHE A 1 94 ? 32.585 -9.505 -20.593 1.00 47.97 94 PHE A CA 1
ATOM 707 C C . PHE A 1 94 ? 33.725 -9.963 -21.510 1.00 47.97 94 PHE A C 1
ATOM 709 O O . PHE A 1 94 ? 34.529 -10.819 -21.143 1.00 47.97 94 PHE A O 1
ATOM 716 N N . MET A 1 95 ? 33.804 -9.403 -22.714 1.00 47.19 95 MET A N 1
ATOM 717 C CA . MET A 1 95 ? 34.976 -9.547 -23.573 1.00 47.19 95 MET A CA 1
ATOM 718 C C . MET A 1 95 ? 35.935 -8.400 -23.248 1.00 47.19 95 MET A C 1
ATOM 720 O O . MET A 1 95 ? 35.746 -7.268 -23.685 1.00 47.19 95 MET A O 1
ATOM 724 N N . THR A 1 96 ? 36.961 -8.692 -22.446 1.00 51.09 96 THR A N 1
ATOM 725 C CA . THR A 1 96 ? 38.109 -7.795 -22.267 1.00 51.09 96 THR A CA 1
ATOM 726 C C . THR A 1 96 ? 38.855 -7.683 -23.599 1.00 51.09 96 THR A C 1
ATOM 728 O O . THR A 1 96 ? 39.319 -8.679 -24.161 1.00 51.09 96 THR A O 1
ATOM 731 N N . ASN A 1 97 ? 38.988 -6.458 -24.106 1.00 44.25 97 ASN A N 1
ATOM 732 C CA . ASN A 1 97 ? 39.835 -6.137 -25.251 1.00 44.25 97 ASN A CA 1
ATOM 733 C C . ASN A 1 97 ? 41.315 -6.306 -24.871 1.00 44.25 97 ASN A C 1
ATOM 735 O O . ASN A 1 97 ? 41.939 -5.394 -24.335 1.00 44.25 97 ASN A O 1
ATOM 739 N N . ASN A 1 98 ? 41.904 -7.457 -25.201 1.00 45.56 98 ASN A N 1
ATOM 740 C CA . ASN A 1 98 ? 43.352 -7.653 -25.152 1.00 45.56 98 ASN A CA 1
ATOM 741 C C . ASN A 1 98 ? 43.982 -7.277 -26.498 1.00 45.56 98 ASN A C 1
ATOM 743 O O . ASN A 1 98 ? 44.155 -8.107 -27.394 1.00 45.56 98 ASN A O 1
ATOM 747 N N . HIS A 1 99 ? 44.382 -6.013 -26.636 1.00 51.84 99 HIS A N 1
ATOM 748 C CA . HIS A 1 99 ? 45.384 -5.640 -27.629 1.00 51.84 99 HIS A CA 1
ATOM 749 C C . HIS A 1 99 ? 46.749 -6.181 -27.198 1.00 51.84 99 HIS A C 1
ATOM 751 O O . HIS A 1 99 ? 47.363 -5.726 -26.235 1.00 51.84 99 HIS A O 1
ATOM 757 N N . ARG A 1 100 ? 47.205 -7.194 -27.943 1.00 49.06 100 ARG A N 1
ATOM 758 C CA . ARG A 1 100 ? 48.534 -7.805 -27.867 1.00 49.06 100 ARG A CA 1
ATOM 759 C C . ARG A 1 100 ? 49.628 -6.736 -27.797 1.00 49.06 100 ARG A C 1
ATOM 761 O O . ARG A 1 100 ? 49.901 -6.067 -28.791 1.00 49.06 100 ARG A O 1
ATOM 768 N N . LYS A 1 101 ? 50.361 -6.694 -26.684 1.00 48.06 101 LYS A N 1
ATOM 769 C CA . LYS A 1 101 ? 51.778 -6.319 -26.699 1.00 48.06 101 LYS A CA 1
ATOM 770 C C . LYS A 1 101 ? 52.608 -7.424 -26.063 1.00 48.06 101 LYS A C 1
ATOM 772 O O . LYS A 1 101 ? 52.457 -7.797 -24.908 1.00 48.06 101 LYS A O 1
ATOM 777 N N . HIS A 1 102 ? 53.457 -7.970 -26.913 1.00 44.72 102 HIS A N 1
ATOM 778 C CA . HIS A 1 102 ? 54.467 -8.972 -26.651 1.00 44.72 102 HIS A CA 1
ATOM 779 C C . HIS A 1 102 ? 55.618 -8.342 -25.850 1.00 44.72 102 HIS A C 1
ATOM 781 O O . HIS A 1 102 ? 56.142 -7.326 -26.301 1.00 44.72 102 HIS A O 1
ATOM 787 N N . ARG A 1 103 ? 56.033 -8.957 -24.728 1.00 39.59 103 ARG A N 1
ATOM 788 C CA . ARG A 1 103 ? 57.437 -9.191 -24.289 1.00 39.59 103 ARG A CA 1
ATOM 789 C C . ARG A 1 103 ? 57.556 -9.384 -22.764 1.00 39.59 103 ARG A C 1
ATOM 791 O O . ARG A 1 103 ? 57.428 -8.431 -22.013 1.00 39.59 103 ARG A O 1
ATOM 798 N N . GLY A 1 104 ? 57.991 -10.588 -22.378 1.00 34.50 104 GLY A N 1
ATOM 799 C CA . GLY A 1 104 ? 59.052 -10.784 -21.381 1.00 34.50 104 GLY A CA 1
ATOM 800 C C . GLY A 1 104 ? 58.654 -11.085 -19.929 1.00 34.50 104 GLY A C 1
ATOM 801 O O . GLY A 1 104 ? 58.146 -10.218 -19.238 1.00 34.50 104 GLY A O 1
ATOM 802 N N . GLY A 1 105 ? 59.072 -12.261 -19.434 1.00 34.91 105 GLY A N 1
ATOM 803 C CA . GLY A 1 105 ? 59.665 -12.364 -18.089 1.00 34.91 105 GLY A CA 1
ATOM 804 C C . GLY A 1 105 ? 59.013 -13.291 -17.048 1.00 34.91 105 GLY A C 1
ATOM 805 O O . GLY A 1 105 ? 58.127 -12.872 -16.326 1.00 34.91 105 GLY A O 1
ATOM 806 N N . ARG A 1 106 ? 59.592 -14.497 -16.913 1.00 40.91 106 ARG A N 1
ATOM 807 C CA . ARG A 1 106 ? 59.935 -15.253 -15.675 1.00 40.91 106 ARG A CA 1
ATOM 808 C C . ARG A 1 106 ? 58.862 -15.560 -14.600 1.00 40.91 106 ARG A C 1
ATOM 810 O O . ARG A 1 106 ? 58.540 -14.742 -13.755 1.00 40.91 106 ARG A O 1
ATOM 817 N N . GLN A 1 107 ? 58.469 -16.838 -14.584 1.00 40.16 107 GLN A N 1
ATOM 818 C CA . GLN A 1 107 ? 58.465 -17.812 -13.468 1.00 40.16 107 GLN A CA 1
ATOM 819 C C . GLN A 1 107 ? 58.516 -17.304 -12.004 1.00 40.16 107 GLN A C 1
ATOM 821 O O . GLN A 1 107 ? 59.549 -16.815 -11.564 1.00 40.16 107 GLN A O 1
ATOM 826 N N . MET A 1 108 ? 57.503 -17.655 -11.195 1.00 42.44 108 MET A N 1
ATOM 827 C CA . MET A 1 108 ? 57.670 -18.577 -10.052 1.00 42.44 108 MET A CA 1
ATOM 828 C C . MET A 1 108 ? 56.328 -19.053 -9.476 1.00 42.44 108 MET A C 1
ATOM 830 O O . MET A 1 108 ? 55.338 -18.331 -9.447 1.00 42.44 108 MET A O 1
ATOM 834 N N . GLN A 1 109 ? 56.335 -20.303 -9.023 1.00 47.75 109 GLN A N 1
ATOM 835 C CA . GLN A 1 109 ? 55.229 -21.038 -8.419 1.00 47.75 109 GLN A CA 1
ATOM 836 C C . GLN A 1 109 ? 55.033 -20.613 -6.957 1.00 47.75 109 GLN A C 1
ATOM 838 O O . GLN A 1 109 ? 56.017 -20.473 -6.229 1.00 47.75 109 GLN A O 1
ATOM 843 N N . LYS A 1 110 ? 53.782 -20.527 -6.492 1.00 41.47 110 LYS A N 1
ATOM 844 C CA . LYS A 1 110 ? 53.451 -20.815 -5.090 1.00 41.47 110 LYS A CA 1
ATOM 845 C C . LYS A 1 110 ? 51.998 -21.262 -4.946 1.00 41.47 110 LYS A C 1
ATOM 847 O O . LYS A 1 110 ? 51.072 -20.545 -5.310 1.00 41.47 110 LYS A O 1
ATOM 852 N N . LEU A 1 111 ? 51.859 -22.480 -4.423 1.00 47.09 111 LEU A N 1
ATOM 853 C CA . LEU A 1 111 ? 50.646 -23.072 -3.868 1.00 47.09 111 LEU A CA 1
ATOM 854 C C . LEU A 1 111 ? 49.981 -22.099 -2.881 1.00 47.09 111 LEU A C 1
ATOM 856 O O . LEU A 1 111 ? 50.646 -21.587 -1.982 1.00 47.09 111 LEU A O 1
ATOM 860 N N . GLY A 1 112 ? 48.672 -21.909 -3.021 1.00 39.91 112 GLY A N 1
ATOM 861 C CA . GLY A 1 112 ? 47.840 -21.126 -2.111 1.00 39.91 112 GLY A CA 1
ATOM 862 C C . GLY A 1 112 ? 46.433 -21.710 -2.066 1.00 39.91 112 GLY A C 1
ATOM 863 O O . GLY A 1 112 ? 45.589 -21.385 -2.890 1.00 39.91 112 GLY A O 1
ATOM 864 N N . LEU A 1 113 ? 46.260 -22.638 -1.132 1.00 42.47 113 LEU A N 1
ATOM 865 C CA . LEU A 1 113 ? 45.085 -23.429 -0.774 1.00 42.47 113 LEU A CA 1
ATOM 866 C C . LEU A 1 113 ? 43.768 -22.615 -0.772 1.00 42.47 113 LEU A C 1
ATOM 868 O O . LEU A 1 113 ? 43.629 -21.663 -0.008 1.00 42.47 113 LEU A O 1
ATOM 872 N N . CYS A 1 114 ? 42.781 -23.012 -1.583 1.00 40.91 114 CYS A N 1
ATOM 873 C CA . CYS A 1 114 ? 41.420 -22.481 -1.489 1.00 40.91 114 CYS A CA 1
ATOM 874 C C . CYS A 1 114 ? 40.664 -23.279 -0.413 1.00 40.91 114 CYS A C 1
ATOM 876 O O . CYS A 1 114 ? 40.297 -24.433 -0.631 1.00 40.91 114 CYS A O 1
ATOM 878 N N . LEU A 1 115 ? 40.492 -22.688 0.772 1.00 44.81 115 LEU A N 1
ATOM 879 C CA . LEU A 1 115 ? 39.722 -23.269 1.871 1.00 44.81 115 LEU A CA 1
ATOM 880 C C . LEU A 1 115 ? 38.222 -23.056 1.596 1.00 44.81 115 LEU A C 1
ATOM 882 O O . LEU A 1 115 ? 37.619 -22.070 2.013 1.00 44.81 115 LEU A O 1
ATOM 886 N N . ILE A 1 116 ? 37.625 -23.974 0.843 1.00 48.59 116 ILE A N 1
ATOM 887 C CA . ILE A 1 116 ? 36.173 -24.058 0.661 1.00 48.59 116 ILE A CA 1
ATOM 888 C C . ILE A 1 116 ? 35.561 -24.647 1.936 1.00 48.59 116 ILE A C 1
ATOM 890 O O . ILE A 1 116 ? 35.591 -25.854 2.154 1.00 48.59 116 ILE A O 1
ATOM 894 N N . ASN A 1 117 ? 34.982 -23.787 2.776 1.00 41.78 117 ASN A N 1
ATOM 895 C CA . ASN A 1 117 ? 33.997 -24.194 3.777 1.00 41.78 117 ASN A CA 1
ATOM 896 C C . ASN A 1 117 ? 32.682 -24.537 3.061 1.00 41.78 117 ASN A C 1
ATOM 898 O O . ASN A 1 117 ? 31.763 -23.721 3.007 1.00 41.78 117 ASN A O 1
ATOM 902 N N . GLN A 1 118 ? 32.599 -25.741 2.492 1.00 46.50 118 GLN A N 1
ATOM 903 C CA . GLN A 1 118 ? 31.327 -26.323 2.076 1.00 46.50 118 GLN A CA 1
ATOM 904 C C . GLN A 1 118 ? 30.906 -27.375 3.096 1.00 46.50 118 GLN A C 1
ATOM 906 O O . GLN A 1 118 ? 31.503 -28.435 3.252 1.00 46.50 118 GLN A O 1
ATOM 911 N N . ARG A 1 119 ? 29.878 -26.987 3.841 1.00 39.16 119 ARG A N 1
ATOM 912 C CA . ARG A 1 119 ? 29.101 -27.793 4.768 1.00 39.16 119 ARG A CA 1
ATOM 913 C C . ARG A 1 119 ? 28.325 -28.836 3.955 1.00 39.16 119 ARG A C 1
ATOM 915 O O . ARG A 1 119 ? 27.420 -28.471 3.213 1.00 39.16 119 ARG A O 1
ATOM 922 N N . GLU A 1 120 ? 28.693 -30.106 4.090 1.00 48.44 120 GLU A N 1
ATOM 923 C CA . GLU A 1 120 ? 27.897 -31.254 3.628 1.00 48.44 120 GLU A CA 1
ATOM 924 C C . GLU A 1 120 ? 26.505 -31.244 4.286 1.00 48.44 120 GLU A C 1
ATOM 926 O O . GLU A 1 120 ? 26.378 -30.845 5.452 1.00 48.44 120 GLU A O 1
ATOM 931 N N . PRO A 1 121 ? 25.466 -31.713 3.568 1.00 46.56 121 PRO A N 1
ATOM 932 C CA . PRO A 1 121 ? 24.952 -33.023 3.950 1.00 46.56 121 PRO A CA 1
ATOM 933 C C . PRO A 1 121 ? 24.564 -33.956 2.781 1.00 46.56 121 PRO A C 1
ATOM 935 O O . PRO A 1 121 ? 23.582 -33.731 2.086 1.00 46.56 121 PRO A O 1
ATOM 938 N N . HIS A 1 122 ? 25.327 -35.044 2.642 1.00 41.56 122 HIS A N 1
ATOM 939 C CA . HIS A 1 122 ? 24.920 -36.462 2.588 1.00 41.56 122 HIS A CA 1
ATOM 940 C C . HIS A 1 122 ? 23.872 -36.960 1.560 1.00 41.56 122 HIS A C 1
ATOM 942 O O . HIS A 1 122 ? 22.711 -36.561 1.546 1.00 41.56 122 HIS A O 1
ATOM 948 N N . LEU A 1 123 ? 24.283 -38.063 0.909 1.00 43.00 123 LEU A N 1
ATOM 949 C CA . LEU A 1 123 ? 23.493 -39.190 0.380 1.00 43.00 123 LEU A CA 1
ATOM 950 C C . LEU A 1 123 ? 23.138 -39.180 -1.124 1.00 43.00 123 LEU A C 1
ATOM 952 O O . LEU A 1 123 ? 21.986 -39.031 -1.529 1.00 43.00 123 LEU A O 1
ATOM 956 N N . ARG A 1 124 ? 24.137 -39.478 -1.973 1.00 40.97 124 ARG A N 1
ATOM 957 C CA . ARG A 1 124 ? 23.896 -40.075 -3.300 1.00 40.97 124 ARG A CA 1
ATOM 958 C C . ARG A 1 124 ? 23.716 -41.587 -3.150 1.00 40.97 124 ARG A C 1
ATOM 960 O O . ARG A 1 124 ? 24.565 -42.254 -2.573 1.00 40.97 124 ARG A O 1
ATOM 967 N N . LYS A 1 125 ? 22.593 -42.080 -3.673 1.00 48.19 125 LYS A N 1
ATOM 968 C CA . LYS A 1 125 ? 22.216 -43.494 -3.758 1.00 48.19 125 LYS A CA 1
ATOM 969 C C . LYS A 1 125 ? 23.111 -44.231 -4.755 1.00 48.19 125 LYS A C 1
ATOM 971 O O . LYS A 1 125 ? 23.488 -43.674 -5.787 1.00 48.19 125 LYS A O 1
ATOM 976 N N . ASP A 1 126 ? 23.411 -45.472 -4.405 1.00 41.09 126 ASP A N 1
ATOM 977 C CA . ASP A 1 126 ? 24.307 -46.392 -5.092 1.00 41.09 126 ASP A CA 1
ATOM 978 C C . ASP A 1 126 ? 23.948 -46.614 -6.564 1.00 41.09 126 ASP A C 1
ATOM 980 O O . ASP A 1 126 ? 22.784 -46.721 -6.955 1.00 41.09 126 ASP A O 1
ATOM 984 N N . THR A 1 127 ? 24.989 -46.693 -7.388 1.00 40.34 127 THR A N 1
ATOM 985 C CA . THR A 1 127 ? 24.907 -47.068 -8.801 1.00 40.34 127 THR A CA 1
ATOM 986 C C . THR A 1 127 ? 24.994 -48.593 -8.880 1.00 40.34 127 THR A C 1
ATOM 988 O O . THR A 1 127 ? 26.014 -49.167 -8.508 1.00 40.34 127 THR A O 1
ATOM 991 N N . TYR A 1 128 ? 23.930 -49.253 -9.339 1.00 36.00 128 TYR A N 1
ATOM 992 C CA . TYR A 1 128 ? 23.935 -50.680 -9.672 1.00 36.00 128 TYR A CA 1
ATOM 993 C C . TYR A 1 128 ? 24.400 -50.822 -11.128 1.00 36.00 128 TYR A C 1
ATOM 995 O O . TYR A 1 128 ? 23.746 -50.307 -12.034 1.00 36.00 128 TYR A O 1
ATOM 1003 N N . CYS A 1 129 ? 25.553 -51.454 -11.344 1.00 37.78 129 CYS A N 1
ATOM 1004 C CA . CYS A 1 129 ? 26.072 -51.787 -12.671 1.00 37.78 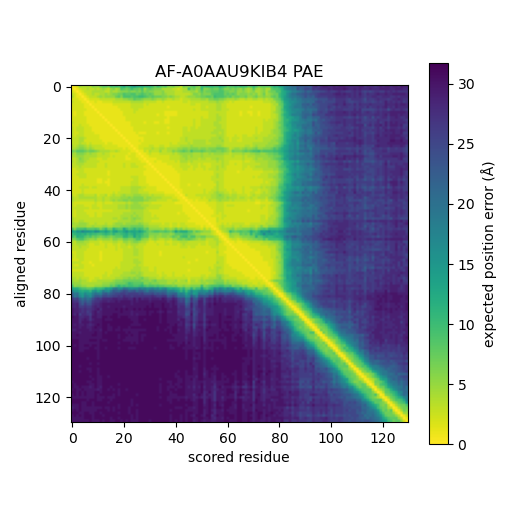129 CYS A CA 1
ATOM 1005 C C . CYS A 1 129 ? 25.679 -53.239 -12.976 1.00 37.78 129 CYS A C 1
ATOM 1007 O O . CYS A 1 129 ? 26.027 -54.129 -12.196 1.00 37.78 129 CYS A O 1
ATOM 1009 N N . GLY A 1 130 ? 24.918 -53.444 -14.052 1.00 43.09 130 GLY A N 1
ATOM 1010 C CA . GLY A 1 130 ? 24.639 -54.752 -14.653 1.00 43.09 130 GLY A CA 1
ATOM 1011 C C . GLY A 1 130 ? 25.552 -55.023 -15.837 1.00 43.09 130 GLY A C 1
ATOM 1012 O O . GLY A 1 130 ? 26.094 -54.039 -16.391 1.00 43.09 130 GLY A O 1
#

Secondary structure (DSSP, 8-state):
-PPTT--HHHHHHHHHHHHHHHHHTT-PPPHHHHHHHHHHTS-GGGHHHHHHHHTTGGG--HHHHHHHHHHHHHHHHHHHTT-SS----S---------------------------------PPP----

Radius of gyration: 27.42 Å; Cα contacts (8 Å, |Δi|>4): 53; chains: 1; bounding box: 75×65×44 Å

InterPro domains:
  IPR061502 Copia/RE1/RE2-like, N-terminal domain [PF14223] (1-79)

Mean predicted aligned error: 16.84 Å

Foldseek 3Di:
DDDPPDDLVVLLVVLVVVQVVCVVVVNHDDQLNSLVCSLVPDDPVCVVVSVVLVVVSVPRGSVVSSVSSVVVVVVVVVVVVPPPDDDPDDDDDDDDDDDDDDDDDDDDDDDDDDPDPDDDDDDDDDDDDD

Organism: NCBI:txid622444

Solvent-accessible surface area (backbone atoms only — not comparable to full-atom values): 8723 Å² total; per-residue (Å²): 116,49,61,93,87,59,58,65,67,63,52,52,49,52,55,50,53,52,42,52,55,30,38,76,72,77,50,65,66,53,62,59,58,49,35,52,51,54,57,72,29,56,38,77,92,48,47,68,59,44,56,61,50,59,76,40,57,97,74,59,42,50,66,57,52,50,54,52,49,54,52,53,51,51,58,48,55,56,60,70,72,45,85,81,78,71,80,88,60,83,83,77,78,86,78,79,86,78,79,87,76,91,82,88,84,82,90,82,89,78,92,76,84,83,83,76,89,74,81,81,83,87,82,85,80,84,84,85,84,130

Sequence (130 aa):
MMDEGDDVLAHINKIQTLAEQLDAVSAPVSEDDLAITLLGSLSDPYQFLITVLDSRADTLTCELVTSRLLHEDLKRKEQVGGVAGVKHSQGQTFMTNNHRKHRGGRQMQKLGLCLINQREPHLRKDTYCG